Protein AF-A0A4Q3F7N7-F1 (afdb_monomer_lite)

Sequence (139 aa):
MTMPHPDLVTVLAGILGVLVVASTIGFVLQRKLSPDGTNAVVENLNDRIRAWWIMVVLMGVALIGGKTGVTLLFGFCSFAALREFITLTDTRRADHWALAAAFFVVLPVQYYLIWIEWYGLYSIFIPVYAFLLMPIIAA

Foldseek 3Di:
DDDPDVVVVVVLVVLVVVLVVQLVVLVVCCVPPPPPPPDPVSVVSNVVSVVSVVVSVQVVVLVVVPLVSVLVSVLVVVLVVLVVVVVPDPDDPLQPQLSCCCNVPLSVVLSVCSVVVVVVCSVCVVVPVSVVCSVVRSD

pLDDT: mean 86.6, std 9.25, range [45.03, 95.88]

Structure (mmCIF, N/CA/C/O backbone):
data_AF-A0A4Q3F7N7-F1
#
_entry.id   AF-A0A4Q3F7N7-F1
#
loop_
_atom_site.group_PDB
_atom_site.id
_atom_site.type_symbol
_atom_site.label_atom_id
_atom_site.label_alt_id
_atom_site.label_comp_id
_atom_site.label_asym_id
_atom_site.label_entity_id
_atom_site.label_seq_id
_atom_site.pdbx_PDB_ins_code
_atom_site.Cartn_x
_atom_site.Cartn_y
_atom_site.Cartn_z
_atom_site.occupancy
_atom_site.B_iso_or_equiv
_atom_site.auth_seq_id
_atom_site.auth_comp_id
_atom_site.auth_asym_id
_atom_site.auth_atom_id
_atom_site.pdbx_PDB_model_num
ATOM 1 N N . MET A 1 1 ? 10.196 -23.851 5.036 1.00 45.03 1 MET A N 1
ATOM 2 C CA . MET A 1 1 ? 9.380 -23.113 6.022 1.00 45.03 1 MET A CA 1
ATOM 3 C C . MET A 1 1 ? 10.325 -22.270 6.863 1.00 45.03 1 MET A C 1
ATOM 5 O O . MET A 1 1 ? 10.885 -22.768 7.828 1.00 45.03 1 MET A O 1
ATOM 9 N N . THR A 1 2 ? 10.612 -21.044 6.432 1.00 54.47 2 THR A N 1
ATOM 10 C CA . THR A 1 2 ? 11.401 -20.085 7.217 1.00 54.47 2 THR A CA 1
ATOM 11 C C . THR A 1 2 ? 10.534 -19.603 8.374 1.00 54.47 2 THR A C 1
ATOM 13 O O . THR A 1 2 ? 9.415 -19.149 8.137 1.00 54.47 2 THR A O 1
ATOM 16 N N . MET A 1 3 ? 11.000 -19.749 9.616 1.00 55.00 3 MET A N 1
ATOM 17 C CA . MET A 1 3 ? 10.297 -19.188 10.772 1.00 55.00 3 MET A CA 1
ATOM 18 C C . MET A 1 3 ? 10.105 -17.677 10.553 1.00 55.00 3 MET A C 1
ATOM 20 O O . MET A 1 3 ? 11.045 -17.031 10.082 1.00 55.00 3 MET A O 1
ATOM 24 N N . PRO A 1 4 ? 8.921 -17.106 10.846 1.00 62.91 4 PRO A N 1
ATOM 25 C CA . PRO A 1 4 ? 8.734 -15.662 10.791 1.00 62.91 4 PRO A CA 1
ATOM 26 C C . PRO A 1 4 ? 9.808 -14.986 11.643 1.00 62.91 4 PRO A C 1
ATOM 28 O O . PRO A 1 4 ? 10.011 -15.384 12.791 1.00 62.91 4 PRO A O 1
ATOM 31 N N . HIS A 1 5 ? 10.507 -13.991 11.089 1.00 71.44 5 HIS A N 1
ATOM 32 C CA . HIS A 1 5 ? 11.471 -13.220 11.868 1.00 71.44 5 HIS A CA 1
ATOM 33 C C . HIS A 1 5 ? 10.760 -12.661 13.114 1.00 71.44 5 HIS A C 1
ATOM 35 O O . HIS A 1 5 ? 9.669 -12.099 12.973 1.00 71.44 5 HIS A O 1
ATOM 41 N N . PRO A 1 6 ? 11.328 -12.815 14.323 1.00 76.38 6 PRO A N 1
ATOM 42 C CA . PRO A 1 6 ? 10.682 -12.381 15.565 1.00 76.38 6 PRO A CA 1
ATOM 43 C C . PRO A 1 6 ? 10.296 -10.893 15.540 1.00 76.38 6 PRO A C 1
ATOM 45 O O . PRO A 1 6 ? 9.284 -10.503 16.127 1.00 76.38 6 PRO A O 1
ATOM 48 N N . ASP A 1 7 ? 11.021 -10.084 14.768 1.00 83.81 7 ASP A N 1
ATOM 49 C CA . ASP A 1 7 ? 10.721 -8.670 14.538 1.00 83.81 7 ASP A CA 1
ATOM 50 C C . ASP A 1 7 ? 9.380 -8.465 13.815 1.00 83.81 7 ASP A C 1
ATOM 52 O O . ASP A 1 7 ? 8.580 -7.622 14.217 1.00 83.81 7 ASP A O 1
ATOM 56 N N . LEU A 1 8 ? 9.076 -9.281 12.798 1.00 82.44 8 LEU A N 1
ATOM 57 C CA . LEU A 1 8 ? 7.811 -9.210 12.060 1.00 82.44 8 LEU A CA 1
ATOM 58 C C . LEU A 1 8 ? 6.625 -9.532 12.973 1.00 82.44 8 LEU A C 1
ATOM 60 O O . LEU A 1 8 ? 5.614 -8.833 12.951 1.00 82.44 8 LEU A O 1
ATOM 64 N N . VAL A 1 9 ? 6.758 -10.577 13.795 1.00 84.81 9 VAL A N 1
ATOM 65 C CA . VAL A 1 9 ? 5.715 -10.979 14.750 1.00 84.81 9 VAL A CA 1
ATOM 66 C C . VAL A 1 9 ? 5.488 -9.880 15.785 1.00 84.81 9 VAL A C 1
ATOM 68 O O . VAL A 1 9 ? 4.342 -9.558 16.088 1.00 84.81 9 VAL A O 1
ATOM 71 N N . THR A 1 10 ? 6.562 -9.260 16.276 1.00 88.81 10 THR A N 1
ATOM 72 C CA . THR A 1 10 ? 6.490 -8.158 17.244 1.00 88.81 10 THR A CA 1
ATOM 73 C C . THR A 1 10 ? 5.779 -6.939 16.657 1.00 88.81 10 THR A C 1
ATOM 75 O O . THR A 1 10 ? 4.892 -6.376 17.298 1.00 88.81 10 THR A O 1
ATOM 78 N N . VAL A 1 11 ? 6.103 -6.561 15.417 1.00 87.69 11 VAL A N 1
ATOM 79 C CA . VAL A 1 11 ? 5.448 -5.442 14.724 1.00 87.69 11 VAL A CA 1
ATOM 80 C C . VAL A 1 11 ? 3.966 -5.734 14.485 1.00 87.69 11 VAL A C 1
ATOM 82 O O . VAL A 1 11 ? 3.123 -4.894 14.797 1.00 87.69 11 VAL A O 1
ATOM 85 N N . LEU A 1 12 ? 3.622 -6.929 13.995 1.00 86.75 12 LEU A N 1
ATOM 86 C CA . LEU A 1 12 ? 2.227 -7.322 13.776 1.00 86.75 12 LEU A CA 1
ATOM 87 C C . LEU A 1 12 ? 1.432 -7.358 15.088 1.00 86.75 12 LEU A C 1
ATOM 89 O O . LEU A 1 12 ? 0.314 -6.848 15.135 1.00 86.75 12 LEU A O 1
ATOM 93 N N . ALA A 1 13 ? 2.013 -7.894 16.163 1.00 88.69 13 ALA A N 1
ATOM 94 C CA . ALA A 1 13 ? 1.396 -7.899 17.487 1.00 88.69 13 ALA A CA 1
ATOM 95 C C . ALA A 1 13 ? 1.173 -6.474 18.018 1.00 88.69 13 ALA A C 1
ATOM 97 O O . ALA A 1 13 ? 0.103 -6.180 18.549 1.00 88.69 13 ALA A O 1
ATOM 98 N N . GLY A 1 14 ? 2.140 -5.571 17.821 1.00 91.62 14 GLY A N 1
ATOM 99 C CA . GLY A 1 14 ? 2.005 -4.154 18.158 1.00 91.62 14 GLY A CA 1
ATOM 100 C C . GLY A 1 14 ? 0.863 -3.478 17.395 1.00 91.62 14 GLY A C 1
ATOM 101 O O . GLY A 1 14 ? 0.013 -2.835 18.009 1.00 91.62 14 GLY A O 1
ATOM 102 N N . ILE A 1 15 ? 0.789 -3.681 16.075 1.00 90.38 15 ILE A N 1
ATOM 103 C CA . ILE A 1 15 ? -0.286 -3.146 15.222 1.00 90.38 15 ILE A CA 1
ATOM 104 C C . ILE A 1 15 ? -1.657 -3.655 15.684 1.00 90.38 15 ILE A C 1
ATOM 106 O O . ILE A 1 15 ? -2.585 -2.861 15.847 1.00 90.38 15 ILE A O 1
ATOM 110 N N . LEU A 1 16 ? -1.784 -4.961 15.938 1.00 90.81 16 LEU A N 1
ATOM 111 C CA . LEU A 1 16 ? -3.022 -5.559 16.441 1.00 90.81 16 LEU A CA 1
ATOM 112 C C . LEU A 1 16 ? -3.403 -4.987 17.810 1.00 90.81 16 LEU A C 1
ATOM 114 O O . LEU A 1 16 ? -4.565 -4.651 18.023 1.00 90.81 16 LEU A O 1
ATOM 118 N N . GLY A 1 17 ? -2.436 -4.815 18.714 1.00 92.12 17 GLY A N 1
ATOM 119 C CA . GLY A 1 17 ? -2.655 -4.199 20.021 1.00 92.12 17 GLY A CA 1
ATOM 120 C C . GLY A 1 17 ? -3.209 -2.778 19.907 1.00 92.12 17 GLY A C 1
ATOM 121 O O . GLY A 1 17 ? -4.235 -2.466 20.512 1.00 92.12 17 GLY A O 1
ATOM 122 N N .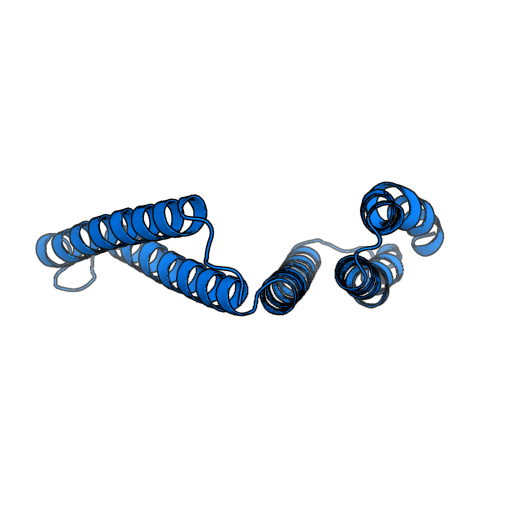 VAL A 1 18 ? -2.592 -1.933 19.075 1.00 92.44 18 VAL A N 1
ATOM 123 C CA . VAL A 1 18 ? -3.073 -0.563 18.830 1.00 92.44 18 VAL A CA 1
ATOM 124 C C . VAL A 1 18 ? -4.480 -0.570 18.233 1.00 92.44 18 VAL A C 1
ATOM 126 O O . VAL A 1 18 ? -5.336 0.192 18.682 1.00 92.44 18 VAL A O 1
ATOM 129 N N . LEU A 1 19 ? -4.757 -1.449 17.267 1.00 90.50 19 LEU A N 1
ATOM 130 C CA . LEU A 1 19 ? -6.078 -1.556 16.646 1.00 90.50 19 LEU A CA 1
ATOM 131 C C . LEU A 1 19 ? -7.159 -2.007 17.625 1.00 90.50 19 LEU A C 1
ATOM 133 O O . LEU A 1 19 ? -8.261 -1.460 17.601 1.00 90.50 19 LEU A O 1
ATOM 137 N N . VAL A 1 20 ? -6.865 -2.966 18.502 1.00 92.12 20 VAL A N 1
ATOM 138 C CA . VAL A 1 20 ? -7.798 -3.414 19.545 1.00 92.12 20 VAL A CA 1
ATOM 139 C C . VAL A 1 20 ? -8.091 -2.281 20.525 1.00 92.12 20 VAL A C 1
ATOM 141 O O . VAL A 1 20 ? -9.257 -2.040 20.844 1.00 92.12 20 VAL A O 1
ATOM 144 N N . VAL A 1 21 ? -7.070 -1.534 20.956 1.00 92.62 21 VAL A N 1
ATOM 145 C CA . VAL A 1 21 ? -7.246 -0.366 21.834 1.00 92.62 21 VAL A CA 1
ATOM 146 C C . VAL A 1 21 ? -8.092 0.706 21.145 1.00 92.62 21 VAL A C 1
ATOM 148 O O . VAL A 1 21 ? -9.084 1.154 21.717 1.00 92.62 21 VAL A O 1
ATOM 151 N N . ALA A 1 22 ? -7.772 1.064 19.899 1.00 88.94 22 ALA A N 1
ATOM 152 C CA . ALA A 1 22 ? -8.537 2.035 19.119 1.00 88.94 22 ALA A CA 1
ATOM 153 C C . ALA A 1 22 ? -9.996 1.592 18.922 1.00 88.94 22 ALA A C 1
ATOM 155 O O . ALA A 1 22 ? -10.910 2.386 19.126 1.00 88.94 22 ALA A O 1
ATOM 156 N N . SER A 1 23 ? -10.223 0.311 18.611 1.00 89.31 23 SER A N 1
ATOM 157 C CA . SER A 1 23 ? -11.564 -0.272 18.461 1.00 89.31 23 SER A CA 1
ATOM 158 C C . SER A 1 23 ? -12.349 -0.233 19.770 1.00 89.31 23 SER A C 1
ATOM 160 O O . SER A 1 23 ? -13.535 0.083 19.771 1.00 89.31 23 SER A O 1
ATOM 162 N N . THR A 1 24 ? -11.687 -0.506 20.897 1.00 89.94 24 THR A N 1
ATOM 163 C CA . THR A 1 24 ? -12.304 -0.444 22.229 1.00 89.94 24 THR A CA 1
ATOM 164 C C . THR A 1 24 ? -12.706 0.988 22.573 1.00 89.94 24 THR A C 1
ATOM 166 O O . THR A 1 24 ? -13.828 1.220 23.020 1.00 89.94 24 THR A O 1
ATOM 169 N N . ILE A 1 25 ? -11.829 1.963 22.313 1.00 89.69 25 ILE A N 1
ATOM 170 C CA . ILE A 1 25 ? -12.123 3.389 22.510 1.00 89.69 25 ILE A CA 1
ATOM 171 C C . ILE A 1 25 ? -13.289 3.821 21.613 1.00 89.69 25 ILE A C 1
ATOM 173 O O . ILE A 1 25 ? -14.240 4.419 22.113 1.00 89.69 25 ILE A O 1
ATOM 177 N N . GLY A 1 26 ? -13.256 3.478 20.323 1.00 86.94 26 GLY A N 1
ATOM 178 C CA . GLY A 1 26 ? -14.318 3.786 19.363 1.00 86.94 26 GLY A CA 1
ATOM 179 C C . GLY A 1 26 ? -15.672 3.189 19.758 1.00 86.94 26 GLY A C 1
ATOM 180 O O . GLY A 1 26 ? -16.692 3.878 19.721 1.00 86.94 26 GLY A O 1
ATOM 181 N N . PHE A 1 27 ? -15.684 1.947 20.250 1.00 86.19 27 PHE A N 1
ATOM 182 C CA . PHE A 1 27 ? -16.890 1.283 20.752 1.00 86.19 27 PHE A CA 1
ATOM 183 C C . PHE A 1 27 ? -17.449 1.951 22.016 1.00 86.19 27 PHE A C 1
ATOM 185 O O . PHE A 1 27 ? -18.654 2.195 22.111 1.00 86.19 27 PHE A O 1
ATOM 192 N N . VAL A 1 28 ? -16.591 2.290 22.986 1.00 87.81 28 VAL A N 1
ATOM 193 C CA . VAL A 1 28 ? -17.011 3.008 24.203 1.00 87.81 28 VAL A CA 1
ATOM 194 C C . VAL A 1 28 ? -17.556 4.392 23.852 1.00 87.81 28 VAL A C 1
ATOM 196 O O . VAL A 1 28 ? -18.580 4.802 24.403 1.00 87.81 28 VAL A O 1
ATOM 199 N N . LEU A 1 29 ? -16.908 5.100 22.925 1.00 84.12 29 LEU A N 1
ATOM 200 C CA . LEU A 1 29 ? -17.331 6.422 22.474 1.00 84.12 29 LEU A CA 1
ATOM 201 C C . LEU A 1 29 ? -18.680 6.358 21.751 1.00 84.12 29 LEU A C 1
ATOM 203 O O . LEU A 1 29 ? -19.557 7.169 22.041 1.00 84.12 29 LEU A O 1
ATOM 207 N N . GLN A 1 30 ? -18.882 5.354 20.894 1.00 85.31 30 GLN A N 1
ATOM 208 C CA . GLN A 1 30 ? -20.160 5.106 20.226 1.00 85.31 30 GLN A CA 1
ATOM 209 C C . GLN A 1 30 ? -21.267 4.860 21.247 1.00 85.31 30 GLN A C 1
ATOM 211 O O . GLN A 1 30 ? -22.295 5.525 21.214 1.00 85.31 30 GLN A O 1
ATOM 216 N N . ARG A 1 31 ? -21.030 3.986 22.230 1.00 82.31 31 ARG A N 1
ATOM 217 C CA . ARG A 1 31 ? -22.043 3.649 23.235 1.00 82.31 31 ARG A CA 1
ATOM 218 C C . ARG A 1 31 ? -22.388 4.811 24.174 1.00 82.31 31 ARG A C 1
ATOM 220 O O . ARG A 1 31 ? -23.498 4.848 24.692 1.00 82.31 31 ARG A O 1
ATOM 227 N N . LYS A 1 32 ? -21.449 5.732 24.426 1.00 81.50 32 LYS A N 1
ATOM 228 C CA . LYS A 1 32 ? -21.656 6.883 25.324 1.00 81.50 32 LYS A CA 1
ATOM 229 C C . LYS A 1 32 ? -22.204 8.126 24.628 1.00 81.50 32 LYS A C 1
ATOM 231 O O . LYS A 1 32 ? -23.002 8.832 25.232 1.00 81.50 32 LYS A O 1
ATOM 236 N N . LEU A 1 33 ? -21.745 8.427 23.414 1.00 74.44 33 LEU A N 1
ATOM 237 C CA . LEU A 1 33 ? -22.028 9.694 22.726 1.00 74.44 33 LEU A CA 1
ATOM 238 C C . LEU A 1 33 ? -22.919 9.535 21.491 1.00 74.44 33 LEU A C 1
ATOM 240 O O . LEU A 1 33 ? -23.382 10.533 20.944 1.00 74.44 33 LEU A O 1
ATOM 244 N N . SER A 1 34 ? -23.147 8.313 21.011 1.00 67.69 34 SER A N 1
ATOM 245 C CA . SER A 1 34 ? -24.054 8.026 19.891 1.00 67.69 34 SER A CA 1
ATOM 246 C C . SER A 1 34 ? -24.740 6.672 20.013 1.00 67.69 34 SER A C 1
ATOM 248 O O . SER A 1 34 ? -24.523 5.806 19.163 1.00 67.69 34 SER A O 1
ATOM 250 N N . PRO A 1 35 ? -25.595 6.479 21.036 1.00 68.25 35 PRO A N 1
ATOM 251 C CA . PRO A 1 35 ? -26.431 5.283 21.118 1.00 68.25 35 PRO A CA 1
ATOM 252 C C . PRO A 1 35 ? -27.292 5.092 19.858 1.00 68.25 35 PRO A C 1
ATOM 254 O O . PRO A 1 35 ? -27.472 3.960 19.421 1.00 68.25 35 PRO A O 1
ATOM 257 N N . ASP A 1 36 ? -27.729 6.204 19.252 1.00 69.44 36 ASP A N 1
ATOM 258 C CA . ASP A 1 36 ? -28.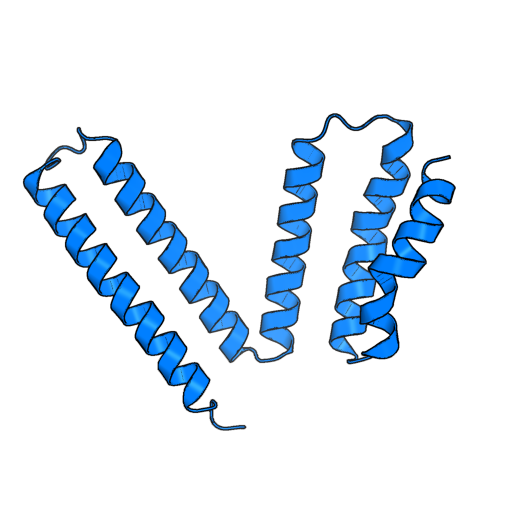630 6.240 18.092 1.00 69.44 36 ASP A CA 1
ATOM 259 C C . ASP A 1 36 ? -27.919 6.547 16.752 1.00 69.44 36 ASP A C 1
ATOM 261 O O . ASP A 1 36 ? -28.584 6.720 15.736 1.00 69.44 36 ASP A O 1
ATOM 265 N N . GLY A 1 37 ? -26.579 6.648 16.727 1.00 66.38 37 GLY A N 1
ATOM 266 C CA . GLY A 1 37 ? -25.816 6.998 15.509 1.00 66.38 37 GLY A CA 1
ATOM 267 C C . GLY A 1 37 ? -25.791 8.494 15.148 1.00 66.38 37 GLY A C 1
ATOM 268 O O . GLY A 1 37 ? -25.413 8.887 14.053 1.00 66.38 37 GLY A O 1
ATOM 269 N N . THR A 1 38 ? -26.186 9.382 16.061 1.00 72.50 38 THR A N 1
ATOM 270 C CA . THR A 1 38 ? -26.376 10.809 15.732 1.00 72.50 38 THR A CA 1
ATOM 271 C C . THR A 1 38 ? -25.072 11.609 15.563 1.00 72.50 38 THR A C 1
ATOM 273 O O . THR A 1 38 ? -25.092 12.699 14.992 1.00 72.50 38 THR A O 1
ATOM 276 N N . ASN A 1 39 ? -23.924 11.130 16.063 1.00 80.25 39 ASN A N 1
ATOM 277 C CA . ASN A 1 39 ? -22.658 11.874 16.018 1.00 80.25 39 ASN A CA 1
ATOM 278 C C . ASN A 1 39 ? -21.744 11.368 14.894 1.00 80.25 39 ASN A C 1
ATOM 280 O O . ASN A 1 39 ? -20.961 10.429 15.067 1.00 80.25 39 ASN A O 1
ATOM 284 N N . ALA A 1 40 ? -21.792 12.071 13.761 1.00 83.81 40 ALA A N 1
ATOM 285 C CA . ALA A 1 40 ? -21.017 11.771 12.555 1.00 83.81 40 ALA A CA 1
ATOM 286 C C . ALA A 1 40 ? -19.497 11.654 12.792 1.00 83.81 40 ALA A C 1
ATOM 288 O O . ALA A 1 40 ? -18.805 10.939 12.067 1.00 83.81 40 ALA A O 1
ATOM 289 N N . VAL A 1 41 ? -18.955 12.322 13.818 1.00 84.75 41 VAL A N 1
ATOM 290 C CA . VAL A 1 41 ? -17.523 12.242 14.157 1.00 84.75 41 VAL A CA 1
ATOM 291 C C . VAL A 1 41 ? -17.153 10.847 14.664 1.00 84.75 41 VAL A C 1
ATOM 293 O O . VAL A 1 41 ? -16.119 10.299 14.282 1.00 84.75 41 VAL A O 1
ATOM 296 N N . VAL A 1 42 ? -18.000 10.256 15.510 1.00 84.75 42 VAL A N 1
ATOM 297 C CA . VAL A 1 42 ? -17.754 8.932 16.097 1.00 84.75 42 VAL A CA 1
ATOM 298 C C . VAL A 1 42 ? -17.961 7.835 15.059 1.00 84.75 42 VAL A C 1
ATOM 300 O O . VAL A 1 42 ? -17.185 6.881 15.012 1.00 84.75 42 VAL A O 1
ATOM 303 N N . GLU A 1 43 ? -18.957 7.992 14.186 1.00 87.00 43 GLU A N 1
ATOM 304 C CA . GLU A 1 43 ? -19.171 7.071 13.068 1.00 87.00 43 GLU A CA 1
ATOM 305 C C . GLU A 1 43 ? -17.986 7.079 12.098 1.00 87.00 43 GLU A C 1
ATOM 307 O O . GLU A 1 43 ? -17.437 6.017 11.808 1.00 87.00 43 GLU A O 1
ATOM 312 N N . ASN A 1 44 ? -17.486 8.260 11.705 1.00 88.31 44 ASN A N 1
ATOM 313 C CA . ASN A 1 44 ? -16.310 8.355 10.836 1.00 88.31 44 ASN A CA 1
ATOM 314 C C . ASN A 1 44 ? -15.062 7.713 11.462 1.00 88.31 44 ASN A C 1
ATOM 316 O O . ASN A 1 44 ? -14.296 7.039 10.771 1.00 88.31 44 ASN A O 1
ATOM 320 N N . LEU A 1 45 ? -14.857 7.900 12.772 1.00 87.19 45 LEU A N 1
ATOM 321 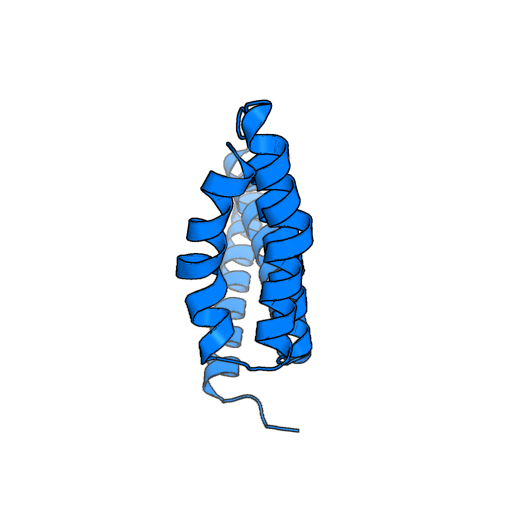C CA . LEU A 1 45 ? -13.761 7.259 13.498 1.00 87.19 45 LEU A CA 1
ATOM 322 C C . LEU A 1 45 ? -13.880 5.730 13.444 1.00 87.19 45 LEU A C 1
ATOM 324 O O . LEU A 1 45 ? -12.903 5.049 13.130 1.00 87.19 45 LEU A O 1
ATOM 328 N N . ASN A 1 46 ? -15.067 5.189 13.715 1.00 88.62 46 ASN A N 1
ATOM 329 C CA . ASN A 1 46 ? -15.302 3.747 13.688 1.00 88.62 46 ASN A CA 1
ATOM 330 C C . ASN A 1 46 ? -15.151 3.160 12.281 1.00 88.62 46 ASN A C 1
ATOM 332 O O . ASN A 1 46 ? -14.564 2.086 12.133 1.00 88.62 46 ASN A O 1
ATOM 336 N N . ASP A 1 47 ? -15.599 3.865 11.245 1.00 90.31 47 ASP A N 1
ATOM 337 C CA . ASP A 1 47 ? -15.416 3.437 9.857 1.00 90.31 47 ASP A CA 1
ATOM 338 C C . ASP A 1 47 ? -13.942 3.442 9.444 1.00 90.31 47 ASP A C 1
ATOM 340 O O . ASP A 1 47 ? -13.477 2.500 8.798 1.00 90.31 47 ASP A O 1
ATOM 344 N N . ARG A 1 48 ? -13.158 4.428 9.896 1.00 90.31 48 ARG A N 1
ATOM 345 C CA . ARG A 1 48 ? -11.697 4.436 9.709 1.00 90.31 48 ARG A CA 1
ATOM 346 C C . ARG A 1 48 ? -11.029 3.248 10.391 1.00 90.31 48 ARG A C 1
ATOM 348 O O . ARG A 1 48 ? -10.196 2.590 9.772 1.00 90.31 48 ARG A O 1
ATOM 355 N N . ILE A 1 49 ? -11.411 2.947 11.632 1.00 90.62 49 ILE A N 1
ATOM 356 C CA . ILE A 1 49 ? -10.888 1.788 12.370 1.00 90.62 49 ILE A CA 1
ATOM 357 C C . ILE A 1 49 ? -11.225 0.485 11.630 1.00 90.62 49 ILE A C 1
ATOM 359 O O . ILE A 1 49 ? -10.358 -0.373 11.467 1.00 90.62 49 ILE A O 1
ATOM 363 N N . ARG A 1 50 ? -12.456 0.340 11.126 1.00 91.62 50 ARG A N 1
ATOM 364 C CA . ARG A 1 50 ? -12.869 -0.820 10.316 1.00 91.62 50 ARG A CA 1
ATOM 365 C C . ARG A 1 50 ? -12.066 -0.933 9.020 1.00 91.62 50 ARG A C 1
ATOM 367 O O . ARG A 1 50 ? -11.611 -2.025 8.687 1.00 91.62 50 ARG A O 1
ATOM 374 N N . ALA A 1 51 ? -11.838 0.176 8.319 1.00 92.81 51 ALA A N 1
ATOM 375 C CA . ALA A 1 51 ? -11.002 0.192 7.120 1.00 92.81 51 ALA A CA 1
ATOM 376 C C . ALA A 1 51 ? -9.556 -0.232 7.428 1.00 92.81 51 ALA A C 1
ATOM 378 O O . ALA A 1 51 ? -8.960 -1.002 6.676 1.00 92.81 51 ALA A O 1
ATOM 379 N N . TRP A 1 52 ? -8.999 0.210 8.559 1.00 93.75 52 TRP A N 1
ATOM 380 C CA . TRP A 1 52 ? -7.665 -0.204 8.997 1.00 93.75 52 TRP A CA 1
ATOM 381 C C . TRP A 1 52 ? -7.593 -1.693 9.332 1.00 93.75 52 TRP A C 1
ATOM 383 O O . TRP A 1 52 ? -6.614 -2.339 8.966 1.00 93.75 52 TRP A O 1
ATOM 393 N N . TRP A 1 53 ? -8.636 -2.264 9.940 1.00 92.81 53 TRP A N 1
ATOM 394 C CA . TRP A 1 53 ? -8.733 -3.713 10.129 1.00 92.81 53 TRP A CA 1
ATOM 395 C C . TRP A 1 53 ? -8.679 -4.472 8.806 1.00 92.81 53 TRP A C 1
ATOM 397 O O . TRP A 1 53 ? -7.904 -5.419 8.684 1.00 92.81 53 TRP A O 1
ATOM 407 N N . ILE A 1 54 ? -9.444 -4.035 7.802 1.00 93.56 54 ILE A N 1
ATOM 408 C CA . ILE A 1 54 ? -9.422 -4.645 6.465 1.00 93.56 54 ILE A CA 1
ATOM 409 C C . ILE A 1 54 ? -8.009 -4.579 5.871 1.00 93.56 54 ILE A C 1
ATOM 411 O O . ILE A 1 54 ? -7.501 -5.592 5.394 1.00 93.56 54 ILE A O 1
ATOM 415 N N . MET A 1 55 ? -7.342 -3.422 5.950 1.00 91.94 55 MET A N 1
ATOM 416 C CA . MET A 1 55 ? -5.976 -3.258 5.440 1.00 91.94 55 MET A CA 1
ATOM 417 C C . MET A 1 55 ? -4.967 -4.167 6.152 1.00 91.94 55 MET A C 1
ATOM 419 O O . MET A 1 55 ? -4.155 -4.810 5.488 1.00 91.94 55 MET A O 1
ATOM 423 N N . VAL A 1 56 ? -5.029 -4.267 7.483 1.00 91.81 56 VAL A N 1
ATOM 424 C CA . VAL A 1 56 ? -4.125 -5.128 8.263 1.00 91.81 56 VAL A CA 1
ATOM 425 C C . VAL A 1 56 ? -4.364 -6.603 7.969 1.00 91.81 56 VAL A C 1
ATOM 427 O O . VAL A 1 56 ? -3.398 -7.347 7.820 1.00 91.81 56 VAL A O 1
ATOM 430 N N . VAL A 1 57 ? -5.619 -7.032 7.826 1.00 91.38 57 VAL A N 1
ATOM 431 C CA . VAL A 1 57 ? -5.943 -8.416 7.455 1.00 91.38 57 VAL A CA 1
ATOM 432 C C . VAL A 1 57 ? -5.434 -8.737 6.051 1.00 91.38 57 VAL A C 1
ATOM 434 O O . VAL A 1 57 ? -4.751 -9.744 5.877 1.00 91.38 57 VAL A O 1
ATOM 437 N N . LEU A 1 58 ? -5.699 -7.877 5.062 1.00 93.25 58 LEU A N 1
ATOM 438 C CA . LEU A 1 58 ? -5.210 -8.063 3.691 1.00 93.25 58 LEU A CA 1
ATOM 439 C C . LEU A 1 58 ? -3.680 -8.133 3.638 1.00 93.25 58 LEU A C 1
ATOM 441 O O . LEU A 1 58 ? -3.125 -9.031 3.005 1.00 93.25 58 LEU A O 1
ATOM 445 N N . MET A 1 59 ? -2.997 -7.230 4.346 1.00 91.06 59 MET A N 1
ATOM 446 C CA . MET A 1 59 ? -1.538 -7.232 4.450 1.00 91.06 59 MET A CA 1
ATOM 447 C C . MET A 1 59 ? -1.025 -8.495 5.151 1.00 91.06 59 MET A C 1
ATOM 449 O O . MET A 1 59 ? -0.084 -9.123 4.675 1.00 91.06 59 MET A O 1
ATOM 453 N N . GLY A 1 60 ? -1.661 -8.912 6.248 1.00 90.06 60 GLY A N 1
ATOM 454 C CA . GLY A 1 60 ? -1.315 -10.134 6.973 1.00 90.06 60 GLY A CA 1
ATOM 455 C C . GLY A 1 60 ? -1.430 -11.383 6.096 1.00 90.06 60 GLY A C 1
ATOM 456 O O . GLY A 1 60 ? -0.508 -12.194 6.061 1.00 90.06 60 GLY A O 1
ATOM 457 N N . VAL A 1 61 ? -2.512 -11.507 5.321 1.00 90.75 61 VAL A N 1
ATOM 458 C CA . VAL A 1 61 ? -2.698 -12.602 4.353 1.00 90.75 61 VAL A CA 1
ATOM 459 C C . VAL A 1 61 ? -1.619 -12.570 3.268 1.00 90.75 61 VAL A C 1
ATOM 461 O O . VAL A 1 61 ? -1.043 -13.609 2.945 1.00 90.75 61 VAL A O 1
ATOM 464 N N . ALA A 1 62 ? -1.294 -11.391 2.734 1.00 92.19 62 ALA A N 1
ATOM 465 C CA . ALA A 1 62 ? -0.242 -11.247 1.732 1.00 92.19 62 ALA A CA 1
ATOM 466 C C . ALA A 1 62 ? 1.138 -11.653 2.270 1.00 92.19 62 ALA A C 1
ATOM 468 O O . ALA A 1 62 ? 1.876 -12.352 1.578 1.00 92.19 62 ALA A O 1
ATOM 469 N N . LEU A 1 63 ? 1.455 -11.285 3.515 1.00 89.50 63 LEU A N 1
ATOM 470 C CA . LEU A 1 63 ? 2.692 -11.676 4.194 1.00 89.50 63 LEU A CA 1
ATOM 471 C C . LEU A 1 63 ? 2.775 -13.191 4.425 1.00 89.50 63 LEU A C 1
ATOM 473 O O . LEU A 1 63 ? 3.842 -13.772 4.236 1.00 89.50 63 LEU A O 1
ATOM 477 N N . ILE A 1 64 ? 1.661 -13.851 4.770 1.00 88.12 64 ILE A N 1
ATOM 478 C CA . ILE A 1 64 ? 1.591 -15.323 4.864 1.00 88.12 64 ILE A CA 1
ATOM 479 C C . ILE A 1 64 ? 1.852 -15.965 3.494 1.00 88.12 64 ILE A C 1
ATOM 481 O O . ILE A 1 64 ? 2.543 -16.979 3.407 1.00 88.12 64 ILE A O 1
ATOM 485 N N . GLY A 1 65 ? 1.361 -15.347 2.416 1.00 87.44 65 GLY A N 1
ATOM 486 C CA . GLY A 1 65 ? 1.656 -15.732 1.032 1.00 87.44 65 GLY A CA 1
ATOM 487 C C . GLY A 1 65 ? 3.101 -15.463 0.584 1.00 87.44 65 GLY A C 1
ATOM 488 O O . GLY A 1 65 ? 3.442 -15.739 -0.570 1.00 87.44 65 GLY A O 1
ATOM 489 N N . GLY A 1 66 ? 3.953 -14.924 1.462 1.00 88.81 66 GLY A N 1
ATOM 490 C CA . GLY A 1 66 ? 5.357 -14.633 1.194 1.00 88.81 66 GLY A CA 1
ATOM 491 C C . GLY A 1 66 ? 5.546 -13.644 0.044 1.00 88.81 66 GLY A C 1
ATOM 492 O O . GLY A 1 66 ? 4.725 -12.757 -0.184 1.00 88.81 66 GLY A O 1
ATOM 493 N N . LYS A 1 67 ? 6.633 -13.819 -0.715 1.00 89.50 67 LYS A N 1
ATOM 494 C CA . LYS A 1 67 ? 6.961 -12.983 -1.881 1.00 89.50 67 LYS A CA 1
ATOM 495 C C . LYS A 1 67 ? 5.780 -12.868 -2.846 1.00 89.50 67 LYS A C 1
ATOM 497 O O . LYS A 1 67 ? 5.364 -11.765 -3.166 1.00 89.50 67 LYS A O 1
ATOM 502 N N . THR A 1 68 ? 5.198 -13.996 -3.249 1.00 91.88 68 THR A N 1
ATOM 503 C CA . THR A 1 68 ? 4.061 -14.036 -4.178 1.00 91.88 68 THR A CA 1
ATOM 504 C C . THR A 1 68 ? 2.855 -13.260 -3.656 1.00 91.88 68 THR A C 1
ATOM 506 O O . THR A 1 68 ? 2.298 -12.449 -4.392 1.00 91.88 68 THR A O 1
ATOM 509 N N . GLY A 1 69 ? 2.466 -13.474 -2.395 1.00 92.25 69 GLY A N 1
ATOM 510 C CA . GLY A 1 69 ? 1.327 -12.780 -1.792 1.00 92.25 69 GLY A CA 1
ATOM 511 C C . GLY A 1 69 ? 1.529 -11.266 -1.747 1.00 92.25 69 GLY A C 1
ATOM 512 O O . GLY A 1 69 ? 0.652 -10.515 -2.171 1.00 92.25 69 GLY A O 1
ATOM 513 N N . VAL A 1 70 ? 2.708 -10.815 -1.311 1.00 93.19 70 VAL A N 1
ATOM 514 C CA . VAL A 1 70 ? 3.058 -9.389 -1.255 1.00 93.19 70 VAL A CA 1
ATOM 515 C C . VAL A 1 70 ? 3.121 -8.779 -2.657 1.00 93.19 70 VAL A C 1
ATOM 517 O O . VAL A 1 70 ? 2.520 -7.732 -2.887 1.00 93.19 70 VAL A O 1
ATOM 520 N N . THR A 1 71 ? 3.779 -9.432 -3.618 1.00 94.44 71 THR A N 1
ATOM 521 C CA . THR A 1 71 ? 3.868 -8.943 -5.004 1.00 94.44 71 THR A CA 1
ATOM 522 C C . THR A 1 71 ? 2.484 -8.803 -5.640 1.00 94.44 71 THR A C 1
ATOM 524 O O . THR A 1 71 ? 2.218 -7.790 -6.282 1.00 94.44 71 THR A O 1
ATOM 527 N N . LEU A 1 72 ? 1.579 -9.766 -5.430 1.00 94.81 72 LEU A N 1
ATOM 528 C CA . LEU A 1 72 ? 0.210 -9.695 -5.948 1.00 94.81 72 LEU A CA 1
ATOM 529 C C . LEU A 1 72 ? -0.618 -8.602 -5.268 1.00 94.81 72 LEU A C 1
ATOM 531 O O . LEU A 1 72 ? -1.303 -7.852 -5.964 1.00 94.81 72 LEU A O 1
ATOM 535 N N . LEU A 1 73 ? -0.538 -8.483 -3.937 1.00 95.31 73 LEU A N 1
ATOM 536 C CA . LEU A 1 73 ? -1.2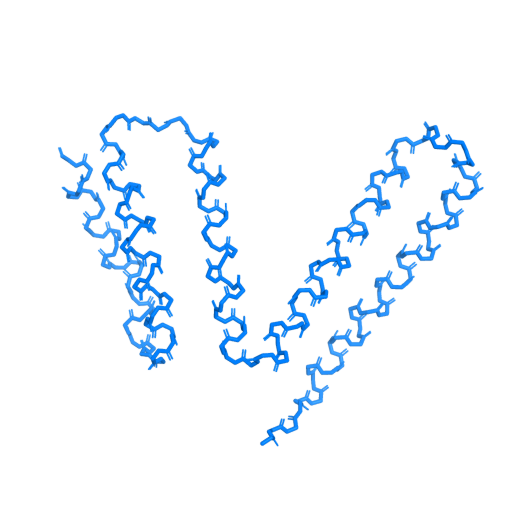42 -7.436 -3.192 1.00 95.31 73 LEU A CA 1
ATOM 537 C C . LEU A 1 73 ? -0.830 -6.053 -3.699 1.00 95.31 73 LEU A C 1
ATOM 539 O O . LEU A 1 73 ? -1.686 -5.247 -4.054 1.00 95.31 73 LEU A O 1
ATOM 543 N N . PHE A 1 74 ? 0.475 -5.791 -3.774 1.00 94.94 74 PHE A N 1
ATOM 544 C CA . PHE A 1 74 ? 0.982 -4.514 -4.263 1.00 94.94 74 PHE A CA 1
ATOM 545 C C . PHE A 1 74 ? 0.650 -4.297 -5.743 1.00 94.94 74 PHE A C 1
ATOM 547 O O . PHE A 1 74 ? 0.264 -3.189 -6.103 1.00 94.94 74 PHE A O 1
ATOM 554 N N . GLY A 1 75 ? 0.686 -5.341 -6.578 1.00 94.69 75 GLY A N 1
ATOM 555 C CA . GLY A 1 75 ? 0.259 -5.268 -7.978 1.00 94.69 75 GLY A CA 1
ATOM 556 C C . GLY A 1 75 ? -1.188 -4.805 -8.123 1.00 94.69 75 GLY A C 1
ATOM 557 O O . GLY A 1 75 ? -1.472 -3.864 -8.867 1.00 94.69 75 GLY A O 1
ATOM 558 N N . PHE A 1 76 ? -2.097 -5.404 -7.351 1.00 95.19 76 PHE A N 1
ATOM 559 C CA . PHE A 1 76 ? -3.502 -5.003 -7.320 1.00 95.19 76 PHE A CA 1
ATOM 560 C C . PHE A 1 76 ? -3.684 -3.587 -6.759 1.00 95.19 76 PHE A C 1
ATOM 562 O O . PHE A 1 76 ? -4.415 -2.788 -7.342 1.00 95.19 76 PHE A O 1
ATOM 569 N N . CYS A 1 77 ? -2.984 -3.240 -5.675 1.00 95.25 77 CYS A N 1
ATOM 570 C CA . CYS A 1 77 ? -3.016 -1.895 -5.102 1.00 95.25 77 CYS A CA 1
ATOM 571 C C . CYS A 1 77 ? -2.528 -0.836 -6.098 1.00 95.25 77 CYS A C 1
ATOM 573 O O . CYS A 1 77 ? -3.180 0.190 -6.254 1.00 95.25 77 CYS A O 1
ATOM 575 N N . SER A 1 78 ? -1.424 -1.080 -6.809 1.00 94.31 78 SER A N 1
ATOM 576 C CA . SER A 1 78 ? -0.915 -0.175 -7.844 1.00 94.31 78 SER A CA 1
ATOM 577 C C . SER A 1 78 ? -1.902 -0.009 -8.993 1.00 94.31 78 SER A C 1
ATOM 579 O O . SER A 1 78 ? -2.105 1.108 -9.458 1.00 94.31 78 SER A O 1
ATOM 581 N N . PHE A 1 79 ? -2.545 -1.092 -9.430 1.00 93.38 79 PHE A N 1
ATOM 582 C CA . PHE A 1 79 ? -3.578 -1.042 -10.462 1.00 93.38 79 PHE A CA 1
ATOM 583 C C . PHE A 1 79 ? -4.797 -0.225 -10.014 1.00 93.38 79 PHE A C 1
ATOM 585 O O . PHE A 1 79 ? -5.257 0.655 -10.743 1.00 93.38 79 PHE A O 1
ATOM 592 N N . ALA A 1 80 ? -5.304 -0.483 -8.804 1.00 93.56 80 ALA A N 1
ATOM 593 C CA .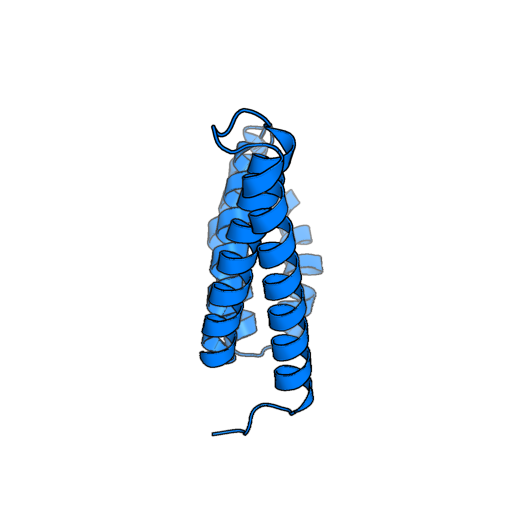 ALA A 1 80 ? -6.439 0.236 -8.234 1.00 93.56 80 ALA A CA 1
ATOM 594 C C . ALA A 1 80 ? -6.126 1.729 -8.050 1.00 93.56 80 ALA A C 1
ATOM 596 O O . ALA A 1 80 ? -6.913 2.573 -8.478 1.00 93.56 80 ALA A O 1
ATOM 597 N N . ALA A 1 81 ? -4.949 2.044 -7.503 1.00 91.50 81 ALA A N 1
ATOM 598 C CA . ALA A 1 81 ? -4.485 3.412 -7.304 1.00 91.50 81 ALA A CA 1
ATOM 599 C C . ALA A 1 81 ? -4.311 4.157 -8.633 1.00 91.50 81 ALA A C 1
ATOM 601 O O . ALA A 1 81 ? -4.749 5.297 -8.756 1.00 91.50 81 ALA A O 1
ATOM 602 N N . LEU A 1 82 ? -3.725 3.516 -9.651 1.00 90.44 82 LEU A N 1
ATOM 603 C CA . LEU A 1 82 ? -3.555 4.136 -10.964 1.00 90.44 82 LEU A CA 1
ATOM 604 C C . LEU A 1 82 ? -4.907 4.384 -11.648 1.00 90.44 82 LEU A C 1
ATOM 606 O O . LEU A 1 82 ? -5.109 5.445 -12.233 1.00 90.44 82 LEU A O 1
ATOM 610 N N . ARG A 1 83 ? -5.858 3.448 -11.536 1.00 90.38 83 ARG A N 1
ATOM 611 C CA . ARG A 1 83 ? -7.225 3.628 -12.050 1.00 90.38 83 ARG A CA 1
ATOM 612 C C . ARG A 1 83 ? -7.920 4.822 -11.396 1.00 90.38 83 ARG A C 1
ATOM 614 O O . ARG A 1 83 ? -8.539 5.623 -12.095 1.00 90.38 83 ARG A O 1
ATOM 621 N N . GLU A 1 84 ? -7.848 4.929 -10.073 1.00 90.75 84 GLU A N 1
ATOM 622 C CA . GLU A 1 84 ? -8.452 6.040 -9.335 1.00 90.75 84 GLU A CA 1
ATOM 623 C C . GLU A 1 84 ? -7.780 7.372 -9.689 1.00 90.75 84 GLU A C 1
ATOM 625 O O . GLU A 1 84 ? -8.466 8.339 -10.011 1.00 90.75 84 GLU A O 1
ATOM 630 N N . PHE A 1 85 ? -6.447 7.395 -9.759 1.00 88.12 85 PHE A N 1
ATOM 631 C CA . PHE A 1 85 ? -5.675 8.569 -10.162 1.00 88.12 85 PHE A CA 1
ATOM 632 C C . PHE A 1 85 ? -6.045 9.075 -11.564 1.00 88.12 85 PHE A C 1
ATOM 634 O O . PHE A 1 85 ? -6.283 10.269 -11.743 1.00 88.12 85 PHE A O 1
ATOM 641 N N . ILE A 1 86 ? -6.147 8.178 -12.551 1.00 84.88 86 ILE A N 1
ATOM 642 C CA . ILE A 1 86 ? -6.558 8.529 -13.921 1.00 84.88 86 ILE A CA 1
ATOM 643 C C . ILE A 1 86 ? -7.988 9.070 -13.938 1.00 84.88 86 ILE A C 1
ATOM 645 O O . ILE A 1 86 ? -8.267 10.024 -14.650 1.00 84.88 86 ILE A O 1
ATOM 649 N N . THR A 1 87 ? -8.884 8.493 -13.133 1.00 84.50 87 THR A N 1
ATOM 650 C CA . THR A 1 87 ? -10.285 8.943 -13.062 1.00 84.50 87 THR A CA 1
ATOM 651 C C . THR A 1 87 ? -10.406 10.359 -12.490 1.00 84.50 87 THR A C 1
ATOM 653 O O . THR A 1 87 ? -11.296 11.105 -12.886 1.00 84.50 87 THR A O 1
ATOM 656 N N . LEU A 1 88 ? -9.525 10.732 -11.558 1.00 85.00 88 LEU A N 1
ATOM 657 C CA . LEU A 1 88 ? -9.519 12.053 -10.923 1.00 85.00 88 LEU A CA 1
ATOM 658 C C . LEU A 1 88 ? -8.760 13.120 -11.724 1.00 85.00 88 LEU A C 1
ATOM 660 O O . LEU A 1 88 ? -8.951 14.311 -11.485 1.00 85.00 88 LEU A O 1
ATOM 664 N N . THR A 1 89 ? -7.888 12.714 -12.644 1.00 82.50 89 THR A N 1
ATOM 665 C CA . THR A 1 89 ? -7.074 13.638 -13.437 1.00 82.50 89 THR A CA 1
ATOM 666 C C . THR A 1 89 ? -7.822 14.033 -14.709 1.00 82.50 89 THR A C 1
ATOM 668 O O . THR A 1 89 ? -8.341 13.174 -15.415 1.00 82.50 89 THR A O 1
ATOM 671 N N . ASP A 1 90 ? -7.851 15.326 -15.043 1.00 71.38 90 ASP A N 1
ATOM 672 C CA . ASP A 1 90 ? -8.401 15.794 -16.322 1.00 71.38 90 ASP A CA 1
ATOM 673 C C . ASP A 1 90 ? -7.416 15.464 -17.459 1.00 71.38 90 ASP A C 1
ATOM 675 O O . ASP A 1 90 ? -6.486 16.214 -17.766 1.00 71.38 90 ASP A O 1
ATOM 679 N N . THR A 1 91 ? -7.539 14.256 -18.012 1.00 69.00 91 THR A N 1
ATOM 680 C CA . THR A 1 91 ? -6.592 13.720 -18.994 1.00 69.00 91 THR A CA 1
ATOM 681 C C . THR A 1 91 ? -6.858 14.285 -20.387 1.00 69.00 91 THR A C 1
ATOM 683 O O . THR A 1 91 ? -7.913 14.047 -20.984 1.00 69.00 91 THR A O 1
ATOM 686 N N . ARG A 1 92 ? -5.868 14.971 -20.971 1.00 63.94 92 ARG A N 1
ATOM 687 C CA . ARG A 1 92 ? -5.908 15.389 -22.381 1.00 63.94 92 ARG A CA 1
ATOM 688 C C . ARG A 1 92 ? -5.904 14.167 -23.308 1.00 63.94 92 ARG A C 1
ATOM 690 O O . ARG A 1 92 ? -5.334 13.122 -22.999 1.00 63.94 92 ARG A O 1
ATOM 697 N N . ARG A 1 93 ? -6.495 14.306 -24.503 1.00 62.22 93 ARG A N 1
ATOM 698 C CA . ARG A 1 93 ? -6.523 13.236 -25.527 1.00 62.22 93 ARG A CA 1
ATOM 699 C C . ARG A 1 93 ? -5.128 12.732 -25.930 1.00 62.22 93 ARG A C 1
ATOM 701 O O . ARG A 1 93 ? -5.000 11.554 -26.235 1.00 62.22 93 ARG A O 1
ATOM 708 N N . ALA A 1 94 ? -4.112 13.597 -25.899 1.00 64.75 94 ALA A N 1
ATOM 709 C CA . ALA A 1 94 ? -2.724 13.230 -26.196 1.00 64.75 94 ALA A CA 1
ATOM 710 C C . ALA A 1 94 ? -2.132 12.241 -25.167 1.00 64.75 94 ALA A C 1
ATOM 712 O O . ALA A 1 94 ? -1.369 11.354 -25.530 1.00 64.75 94 ALA A O 1
ATOM 713 N N . ASP A 1 95 ? -2.576 12.297 -23.907 1.00 76.88 95 ASP A N 1
ATOM 714 C CA . ASP A 1 95 ? -2.002 11.483 -22.828 1.00 76.88 95 ASP A CA 1
ATOM 715 C C . ASP A 1 95 ? -2.633 10.086 -22.720 1.00 76.88 95 ASP A C 1
ATOM 717 O O . ASP A 1 95 ? -2.151 9.239 -21.969 1.00 76.88 95 ASP A O 1
ATOM 721 N N . HIS A 1 96 ? -3.692 9.794 -23.484 1.00 80.25 96 HIS A N 1
ATOM 722 C CA . HIS A 1 96 ? -4.405 8.515 -23.383 1.00 80.25 96 HIS A CA 1
ATOM 723 C C . HIS A 1 96 ? -3.516 7.316 -23.735 1.00 80.25 96 HIS A C 1
ATOM 725 O O . HIS A 1 96 ? -3.597 6.281 -23.076 1.00 80.25 96 HIS A O 1
ATOM 731 N N . TRP A 1 97 ? -2.641 7.455 -24.734 1.00 81.25 97 TRP A N 1
ATOM 732 C CA . TRP A 1 97 ? -1.713 6.392 -25.126 1.00 81.25 97 TRP A CA 1
ATOM 733 C C . TRP A 1 97 ? -0.617 6.168 -24.087 1.00 81.25 97 TRP A C 1
ATOM 735 O O . TRP A 1 97 ? -0.307 5.022 -23.763 1.00 81.25 97 TRP A O 1
ATOM 745 N N . ALA A 1 98 ? -0.084 7.245 -23.507 1.00 83.88 98 ALA A N 1
ATOM 746 C CA . ALA A 1 98 ? 0.897 7.166 -22.431 1.00 83.88 98 ALA A CA 1
ATOM 747 C C . ALA A 1 98 ? 0.303 6.524 -21.165 1.00 83.88 98 ALA A C 1
ATOM 749 O O . ALA A 1 98 ? 0.926 5.651 -20.559 1.00 83.88 98 ALA A O 1
ATOM 750 N N . LEU A 1 99 ? -0.931 6.887 -20.805 1.00 83.94 99 LEU A N 1
ATOM 751 C CA . LEU A 1 99 ? -1.651 6.302 -19.672 1.00 83.94 99 LEU A CA 1
ATOM 752 C C . LEU A 1 99 ? -2.016 4.834 -19.915 1.00 83.94 99 LEU A C 1
ATOM 754 O O . LEU A 1 99 ? -1.841 4.004 -19.022 1.00 83.94 99 LEU A O 1
ATOM 758 N N . ALA A 1 100 ? -2.452 4.483 -21.128 1.00 85.81 100 ALA A N 1
ATOM 759 C CA . ALA A 1 100 ? -2.693 3.094 -21.507 1.00 85.81 100 ALA A CA 1
ATOM 760 C C . ALA A 1 100 ? -1.401 2.266 -21.441 1.00 85.81 100 ALA A C 1
ATOM 762 O O . ALA A 1 100 ? -1.405 1.169 -20.885 1.00 85.81 100 ALA A O 1
ATOM 763 N N . ALA A 1 101 ? -0.276 2.794 -21.932 1.00 86.88 101 ALA A N 1
ATOM 764 C CA . ALA A 1 101 ? 1.020 2.129 -21.834 1.00 86.88 101 ALA A CA 1
ATOM 765 C C . ALA A 1 101 ? 1.469 1.961 -20.373 1.00 86.88 101 ALA A C 1
ATOM 767 O O . ALA A 1 101 ? 1.935 0.886 -19.990 1.00 86.88 101 ALA A O 1
ATOM 768 N N . ALA A 1 102 ? 1.275 2.976 -19.527 1.00 87.19 102 ALA A N 1
ATOM 769 C CA . ALA A 1 102 ? 1.570 2.882 -18.100 1.00 87.19 102 ALA A CA 1
ATOM 770 C C . ALA A 1 102 ? 0.764 1.755 -17.427 1.00 87.19 102 ALA A C 1
ATOM 772 O O . ALA A 1 102 ? 1.306 0.978 -16.640 1.00 87.19 102 ALA A O 1
ATOM 773 N N . PHE A 1 103 ? -0.512 1.625 -17.786 1.00 87.12 103 PHE A N 1
ATOM 774 C CA . PHE A 1 103 ? -1.429 0.658 -17.194 1.00 87.12 103 PHE A CA 1
ATOM 775 C C . PHE A 1 103 ? -1.229 -0.776 -17.704 1.00 87.12 103 PHE A C 1
ATOM 777 O O . PHE A 1 103 ? -1.155 -1.709 -16.909 1.00 87.12 103 PHE A O 1
ATOM 784 N N . PHE A 1 104 ? -1.129 -0.960 -19.023 1.00 87.62 104 PHE A N 1
ATOM 785 C CA . PHE A 1 104 ? -1.101 -2.280 -19.662 1.00 87.62 104 PHE A CA 1
ATOM 786 C C . PHE A 1 104 ? 0.308 -2.820 -19.918 1.00 87.62 104 PHE A C 1
ATOM 788 O O . PHE A 1 104 ? 0.456 -4.023 -20.123 1.00 87.62 104 PHE A O 1
ATOM 795 N N . VAL A 1 105 ? 1.339 -1.970 -19.904 1.00 91.00 105 VAL A N 1
ATOM 796 C CA . VAL A 1 105 ? 2.723 -2.381 -20.197 1.00 91.00 105 VAL A CA 1
ATOM 797 C C . VAL A 1 105 ? 3.629 -2.157 -18.995 1.00 91.00 105 VAL A C 1
ATOM 799 O O . VAL A 1 105 ? 4.219 -3.113 -18.496 1.00 91.00 105 VAL A O 1
ATOM 802 N N . VAL A 1 106 ? 3.723 -0.926 -18.486 1.00 93.12 106 VAL A N 1
ATOM 803 C CA . VAL A 1 106 ? 4.673 -0.593 -17.409 1.00 93.12 106 VAL A CA 1
ATOM 804 C C . VAL A 1 106 ? 4.325 -1.346 -16.125 1.00 93.12 106 VAL A C 1
ATOM 806 O O . VAL A 1 106 ? 5.198 -1.980 -15.538 1.00 93.12 106 VAL A O 1
ATOM 809 N N . LEU A 1 107 ? 3.058 -1.331 -15.704 1.00 93.12 107 LEU A N 1
ATOM 810 C CA . LEU A 1 107 ? 2.628 -1.979 -14.462 1.00 93.12 107 LEU A CA 1
ATOM 811 C C . LEU A 1 107 ? 2.860 -3.506 -14.493 1.00 93.12 107 LEU A C 1
ATOM 813 O O . LEU A 1 107 ? 3.549 -4.008 -13.601 1.00 93.12 107 LEU A O 1
ATOM 817 N N . PRO A 1 108 ? 2.401 -4.263 -15.514 1.00 93.31 108 PRO A N 1
ATOM 818 C CA . PRO A 1 108 ? 2.632 -5.707 -15.560 1.00 93.31 108 PRO A CA 1
ATOM 819 C C . PRO A 1 108 ? 4.112 -6.075 -15.673 1.00 93.31 108 PRO A C 1
ATOM 821 O O . PRO A 1 108 ? 4.567 -6.986 -14.981 1.00 93.31 108 PRO A O 1
ATOM 824 N N . VAL A 1 109 ? 4.882 -5.347 -16.490 1.00 94.88 109 VAL A N 1
ATOM 825 C CA . VAL A 1 109 ? 6.324 -5.587 -16.631 1.00 94.88 109 VAL A CA 1
ATOM 826 C C . VAL A 1 109 ? 7.041 -5.321 -15.311 1.00 94.88 109 VAL A C 1
ATOM 828 O O . VAL A 1 109 ? 7.840 -6.153 -14.894 1.00 94.88 109 VAL A O 1
ATOM 831 N N . GLN A 1 110 ? 6.716 -4.241 -14.596 1.00 95.38 110 GLN A N 1
ATOM 832 C CA . GLN A 1 110 ? 7.332 -3.940 -13.301 1.00 95.38 110 GLN A CA 1
ATOM 833 C C . GLN A 1 110 ? 7.120 -5.074 -12.294 1.00 95.38 110 GLN A C 1
ATOM 835 O O . GLN A 1 110 ? 8.074 -5.534 -11.667 1.00 95.38 110 GLN A O 1
ATOM 840 N N . TYR A 1 111 ? 5.886 -5.560 -12.146 1.00 94.69 111 TYR A N 1
ATOM 841 C CA . TYR A 1 111 ? 5.594 -6.631 -11.192 1.00 94.69 111 TYR A CA 1
ATOM 842 C C . TYR A 1 111 ? 6.132 -7.993 -11.638 1.00 94.69 111 TYR A C 1
ATOM 844 O O . TYR A 1 111 ? 6.534 -8.789 -10.789 1.00 94.69 111 TYR A O 1
ATOM 852 N N . TYR A 1 112 ? 6.245 -8.240 -12.945 1.00 94.12 112 TYR A N 1
ATOM 853 C CA . TYR A 1 112 ? 6.969 -9.396 -13.472 1.00 94.12 112 TYR A CA 1
ATOM 854 C C . TYR A 1 112 ? 8.469 -9.330 -13.145 1.00 94.12 112 TYR A C 1
ATOM 856 O O . TYR A 1 112 ? 9.042 -10.316 -12.687 1.00 94.12 112 TYR A O 1
ATOM 864 N N . LEU A 1 113 ? 9.101 -8.162 -13.299 1.00 93.62 113 LEU A N 1
ATOM 865 C CA . LEU A 1 113 ? 10.512 -7.951 -12.958 1.00 93.62 113 LEU A CA 1
ATOM 866 C C . LEU A 1 113 ? 10.785 -8.133 -11.457 1.00 93.62 113 LEU A C 1
ATOM 868 O O . LEU A 1 113 ? 11.801 -8.720 -11.080 1.00 93.62 113 LEU A O 1
ATOM 872 N N . ILE A 1 114 ? 9.865 -7.672 -10.603 1.00 93.69 114 ILE A N 1
ATOM 873 C CA . ILE A 1 114 ? 9.899 -7.926 -9.154 1.00 93.69 114 ILE A CA 1
ATOM 874 C C . ILE A 1 114 ? 9.771 -9.431 -8.880 1.00 93.69 114 ILE A C 1
ATOM 876 O O . ILE A 1 114 ? 10.503 -9.979 -8.056 1.00 93.69 114 ILE A O 1
ATOM 880 N N . TRP A 1 115 ? 8.881 -10.122 -9.596 1.00 92.62 115 TRP A N 1
ATOM 881 C CA . TRP A 1 115 ? 8.673 -11.559 -9.430 1.00 92.62 115 TRP A CA 1
ATOM 882 C C . TRP A 1 115 ? 9.921 -12.384 -9.762 1.00 92.62 115 TRP A C 1
ATOM 884 O O . TRP A 1 115 ? 10.222 -13.340 -9.050 1.00 92.62 115 TRP A O 1
ATOM 894 N N . ILE A 1 116 ? 10.676 -12.020 -10.798 1.00 94.50 116 ILE A N 1
ATOM 895 C CA . ILE A 1 116 ? 11.933 -12.700 -11.162 1.00 94.50 116 ILE A CA 1
ATOM 896 C C . ILE A 1 116 ? 13.156 -12.201 -10.371 1.00 94.50 116 ILE A C 1
ATOM 898 O O . ILE A 1 116 ? 14.265 -12.648 -10.637 1.00 94.50 116 ILE A O 1
ATOM 902 N N . GLU A 1 117 ? 12.970 -11.284 -9.411 1.00 91.25 117 GLU A N 1
ATOM 903 C CA . GLU A 1 117 ? 14.031 -10.735 -8.545 1.00 91.25 117 GLU A CA 1
ATOM 904 C C . GLU A 1 117 ? 15.176 -10.036 -9.289 1.00 91.25 117 GLU A C 1
ATOM 906 O O . GLU A 1 117 ? 16.309 -9.962 -8.811 1.00 91.25 117 GLU A O 1
ATOM 911 N N . TRP A 1 118 ? 14.887 -9.439 -10.446 1.00 93.94 118 TRP A N 1
ATOM 912 C CA . TRP A 1 118 ? 15.908 -8.733 -11.213 1.00 93.94 118 TRP A CA 1
ATOM 913 C C . TRP A 1 118 ? 16.123 -7.308 -10.689 1.00 93.94 118 TRP A C 1
ATOM 915 O O . TRP A 1 118 ? 15.729 -6.328 -11.324 1.00 93.94 118 TRP A O 1
ATOM 925 N N . TYR A 1 119 ? 16.772 -7.199 -9.524 1.00 90.19 119 TYR A N 1
ATOM 926 C CA . TYR A 1 119 ? 16.998 -5.945 -8.786 1.00 90.19 119 TYR A CA 1
ATOM 927 C C . TYR A 1 119 ? 17.474 -4.788 -9.661 1.00 90.19 119 TYR A C 1
ATOM 929 O O . TYR A 1 119 ? 16.882 -3.706 -9.652 1.00 90.19 119 TYR A O 1
ATOM 937 N N . GLY A 1 120 ? 18.523 -5.028 -10.451 1.00 91.69 120 GLY A N 1
ATOM 938 C CA . GLY A 1 120 ? 19.099 -4.004 -11.317 1.00 91.69 120 GLY A CA 1
ATOM 939 C C . GLY A 1 120 ? 18.098 -3.437 -12.322 1.00 91.69 120 GLY A C 1
ATOM 940 O O . GLY A 1 120 ? 18.151 -2.248 -12.595 1.00 91.69 120 GLY A O 1
ATOM 941 N N . LEU A 1 121 ? 17.164 -4.250 -12.826 1.00 92.69 121 LEU A N 1
ATOM 9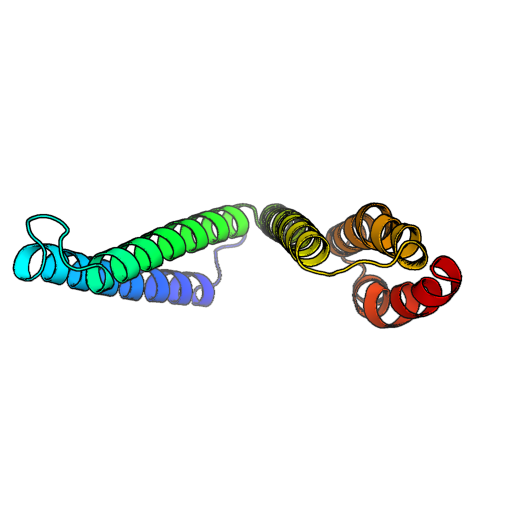42 C CA . LEU A 1 121 ? 16.219 -3.823 -13.852 1.00 92.69 121 LEU A CA 1
ATOM 943 C C . LEU A 1 121 ? 14.962 -3.179 -13.255 1.00 92.69 121 LEU A C 1
ATOM 945 O O . LEU A 1 121 ? 14.615 -2.078 -13.671 1.00 92.69 121 LEU A O 1
ATOM 949 N N . TYR A 1 122 ? 14.300 -3.785 -12.258 1.00 93.31 122 TYR A N 1
ATOM 950 C CA . TYR A 1 122 ? 13.067 -3.193 -11.705 1.00 93.31 122 TYR A CA 1
ATOM 951 C C . TYR A 1 122 ? 13.311 -1.872 -10.956 1.00 93.31 122 TYR A C 1
ATOM 953 O O . TYR A 1 122 ? 12.393 -1.058 -10.845 1.00 93.31 122 TYR A O 1
ATOM 961 N N . SER A 1 123 ? 14.522 -1.647 -10.426 1.00 93.38 123 SER A N 1
ATOM 962 C CA . SER A 1 123 ? 14.872 -0.405 -9.718 1.00 93.38 123 SER A CA 1
ATOM 963 C C . SER A 1 123 ? 15.028 0.792 -10.661 1.00 93.38 123 SER A C 1
ATOM 965 O O . SER A 1 123 ? 14.676 1.910 -10.288 1.00 93.38 123 SER A O 1
ATOM 967 N N . ILE A 1 124 ? 15.494 0.562 -11.893 1.00 95.88 124 ILE A N 1
ATOM 968 C CA . ILE A 1 124 ? 15.685 1.605 -12.915 1.00 95.88 124 ILE A CA 1
ATOM 969 C C . ILE A 1 124 ? 14.556 1.652 -13.953 1.00 95.88 124 ILE A C 1
ATOM 971 O O . ILE A 1 124 ? 14.439 2.641 -14.675 1.00 95.88 124 ILE A O 1
ATOM 975 N N . PHE A 1 125 ? 13.711 0.619 -14.035 1.00 94.75 125 PHE A N 1
ATOM 976 C CA . PHE A 1 125 ? 12.661 0.497 -15.049 1.00 94.75 125 PHE A CA 1
ATOM 977 C C . PHE A 1 125 ? 11.724 1.704 -15.087 1.00 94.75 125 PHE A C 1
ATOM 979 O O . PHE A 1 125 ? 11.590 2.337 -16.131 1.00 94.75 125 PHE A O 1
ATOM 986 N N . ILE A 1 126 ? 11.116 2.063 -13.955 1.00 92.69 126 ILE A N 1
ATOM 987 C CA . ILE A 1 126 ? 10.215 3.221 -13.903 1.00 92.69 126 ILE A CA 1
ATOM 988 C C . ILE A 1 126 ? 10.995 4.545 -14.014 1.00 92.69 126 ILE A C 1
ATOM 990 O O . ILE A 1 126 ? 10.682 5.324 -14.917 1.00 92.69 126 ILE A O 1
ATOM 994 N N . PRO A 1 127 ? 12.017 4.819 -13.172 1.00 92.62 127 PRO A N 1
ATOM 995 C CA . PRO A 1 127 ? 12.653 6.138 -13.150 1.00 92.62 127 PRO A CA 1
ATOM 996 C C . PRO A 1 127 ? 13.405 6.497 -14.434 1.00 92.62 127 PRO A C 1
ATOM 998 O O . PRO A 1 127 ? 13.479 7.671 -14.780 1.00 92.62 127 PRO A O 1
ATOM 1001 N N . VAL A 1 128 ? 13.977 5.506 -15.125 1.00 94.38 128 VAL A N 1
ATOM 1002 C CA . VAL A 1 128 ? 14.781 5.730 -16.333 1.00 94.38 128 VAL A CA 1
ATOM 1003 C C . VAL A 1 128 ? 13.977 5.379 -17.574 1.00 94.38 128 VAL A C 1
ATOM 1005 O O . VAL A 1 128 ? 13.708 6.252 -18.389 1.00 94.38 128 VAL A O 1
ATOM 1008 N N . TYR A 1 129 ? 13.567 4.121 -17.737 1.00 92.81 129 TYR A N 1
ATOM 1009 C CA . TYR A 1 129 ? 13.000 3.668 -19.009 1.00 92.81 129 TYR A CA 1
ATOM 1010 C C . TYR A 1 129 ? 11.564 4.151 -19.231 1.00 92.81 129 TYR A C 1
ATOM 1012 O O . TYR A 1 129 ? 11.264 4.673 -20.303 1.00 92.81 129 TYR A O 1
ATOM 1020 N N . ALA A 1 130 ? 10.678 4.026 -18.240 1.00 90.94 130 ALA A N 1
ATOM 1021 C CA . ALA A 1 130 ? 9.287 4.444 -18.399 1.00 90.94 130 ALA A CA 1
ATOM 1022 C C . ALA A 1 130 ? 9.182 5.961 -18.603 1.00 90.94 130 ALA A C 1
ATOM 1024 O O . ALA A 1 130 ? 8.528 6.399 -19.547 1.00 90.94 130 ALA A O 1
ATOM 1025 N N . PHE A 1 131 ? 9.869 6.765 -17.784 1.00 88.88 131 PHE A N 1
ATOM 1026 C CA . PHE A 1 131 ? 9.862 8.223 -17.943 1.00 88.88 131 PHE A CA 1
ATOM 1027 C C . PHE A 1 131 ? 10.580 8.720 -19.198 1.00 88.88 131 PHE A C 1
ATOM 1029 O O . PHE A 1 131 ? 10.179 9.748 -19.733 1.00 88.88 131 PHE A O 1
ATOM 1036 N N . LEU A 1 132 ? 11.585 8.005 -19.710 1.00 92.00 132 LEU A N 1
ATOM 1037 C CA . LEU A 1 132 ? 12.212 8.355 -20.987 1.00 92.00 132 LEU A CA 1
ATOM 1038 C C . LEU A 1 132 ? 11.279 8.092 -22.179 1.00 92.00 132 LEU A C 1
ATOM 1040 O O . LEU A 1 132 ? 11.248 8.878 -23.121 1.00 92.00 132 LEU A O 1
ATOM 1044 N N . LEU A 1 133 ? 10.524 6.990 -22.148 1.00 88.62 133 LEU A N 1
ATOM 1045 C CA . LEU A 1 133 ? 9.644 6.587 -23.248 1.00 88.62 133 LEU A CA 1
ATOM 1046 C C . LEU A 1 133 ? 8.289 7.304 -23.227 1.00 88.62 133 LEU A C 1
ATOM 1048 O O . LEU A 1 133 ? 7.695 7.514 -24.281 1.00 88.62 133 LEU A O 1
ATOM 1052 N N . MET A 1 134 ? 7.794 7.698 -22.054 1.00 85.81 134 MET A N 1
ATOM 1053 C CA . MET A 1 134 ? 6.468 8.302 -21.899 1.00 85.81 134 MET A CA 1
ATOM 1054 C C . MET A 1 134 ? 6.262 9.578 -22.747 1.00 85.81 134 MET A C 1
ATOM 1056 O O . MET A 1 134 ? 5.233 9.647 -23.417 1.00 85.81 134 MET A O 1
ATOM 1060 N N . PRO A 1 135 ? 7.213 10.534 -22.833 1.00 84.06 135 PRO A N 1
ATOM 1061 C CA . PRO A 1 135 ? 7.099 11.692 -23.724 1.00 84.06 135 PRO A CA 1
ATOM 1062 C C . PRO A 1 135 ? 7.058 11.322 -25.209 1.00 84.06 135 PRO A C 1
ATOM 1064 O O . PRO A 1 135 ? 6.416 12.017 -25.983 1.00 84.06 135 PRO A O 1
ATOM 1067 N N . ILE A 1 136 ? 7.723 10.232 -25.607 1.00 86.25 136 ILE A N 1
ATOM 1068 C CA . ILE A 1 136 ? 7.729 9.750 -26.998 1.00 86.25 136 ILE A CA 1
ATOM 1069 C C . ILE A 1 136 ? 6.362 9.156 -27.361 1.00 86.25 136 ILE A C 1
ATOM 1071 O O . ILE A 1 136 ? 5.921 9.286 -28.493 1.00 86.25 136 ILE A O 1
ATOM 1075 N N . ILE A 1 137 ? 5.689 8.513 -26.403 1.00 82.31 137 ILE A N 1
ATOM 1076 C CA . ILE A 1 137 ? 4.357 7.912 -26.591 1.00 82.31 137 ILE A CA 1
ATOM 1077 C C . ILE A 1 137 ? 3.241 8.971 -26.519 1.00 82.31 137 ILE A C 1
ATOM 1079 O O . ILE A 1 137 ? 2.176 8.776 -27.100 1.00 82.31 137 ILE A O 1
ATOM 1083 N N . ALA A 1 138 ? 3.463 10.062 -25.780 1.00 80.25 138 ALA A N 1
ATOM 1084 C CA . ALA A 1 138 ? 2.508 11.164 -25.631 1.00 80.25 138 ALA A CA 1
ATOM 1085 C C . ALA A 1 138 ? 2.578 12.217 -26.758 1.00 80.25 138 ALA A C 1
ATOM 1087 O O . ALA A 1 138 ? 1.651 13.020 -26.884 1.00 80.25 138 ALA A O 1
ATOM 1088 N N . ALA A 1 139 ? 3.678 12.247 -27.522 1.00 73.31 139 ALA A N 1
ATOM 1089 C CA . ALA A 1 139 ? 3.899 13.149 -28.657 1.00 73.31 139 ALA A CA 1
ATOM 1090 C C . ALA A 1 139 ? 3.155 12.686 -29.919 1.00 73.31 139 ALA A C 1
ATOM 1092 O O . ALA A 1 139 ? 2.612 13.573 -30.619 1.00 73.31 139 ALA A O 1
#

Radius of gyration: 20.77 Å; chains: 1; bounding box: 48×39×54 Å

Secondary structure (DSSP, 8-state):
-PPPPHHHHHHHHHHHHHHHHHHHHHHHHHHHH-TTS--HHHHHHHHHHHHHHHHHHHHHHHHHTHHHHHHHHHHHHHHHHHHHHHHHS---GGGHHHHHHIIIIIHHHHHHHHHTT-HHHHHHIIIIIIHHHHHHHH-